Protein AF-A0A2G1QUB7-F1 (afdb_monomer_lite)

Foldseek 3Di:
DPPPPPQAEDEEEEAEEEEDEAEDQRYEYEYEYAYEYEYEYAYPNYHYDYRYNYHYHYHYD

Organism: NCBI:txid1982044

pLDDT: mean 74.13, std 12.39, range [34.97, 86.5]

Structure (mmCIF, N/CA/C/O backbone):
data_AF-A0A2G1QUB7-F1
#
_entry.id   AF-A0A2G1QUB7-F1
#
loop_
_atom_site.group_PDB
_atom_site.id
_atom_site.type_symbol
_atom_site.label_atom_id
_atom_site.label_alt_id
_atom_site.label_comp_id
_atom_site.label_asym_id
_atom_site.label_entity_id
_atom_site.label_seq_id
_atom_site.pdbx_PDB_ins_code
_atom_site.Cartn_x
_atom_site.Cartn_y
_atom_site.Cartn_z
_atom_site.occupancy
_atom_site.B_iso_or_equiv
_atom_site.auth_seq_id
_atom_site.auth_comp_id
_atom_site.auth_asym_id
_atom_site.auth_atom_id
_atom_site.pdbx_PDB_model_num
ATOM 1 N N . MET A 1 1 ? -23.812 11.236 21.009 1.00 34.97 1 MET A N 1
ATOM 2 C CA . MET A 1 1 ? -22.352 11.149 21.205 1.00 34.97 1 MET A CA 1
ATOM 3 C C . MET A 1 1 ? -21.801 10.597 19.903 1.00 34.97 1 MET A C 1
ATOM 5 O O . MET A 1 1 ? -21.978 9.418 19.632 1.00 34.97 1 MET A O 1
ATOM 9 N N . GLU A 1 2 ? -21.344 11.473 19.011 1.00 39.44 2 GLU A N 1
ATOM 10 C CA . GLU A 1 2 ? -20.876 11.070 17.683 1.00 39.44 2 GLU A CA 1
ATOM 11 C C . GLU A 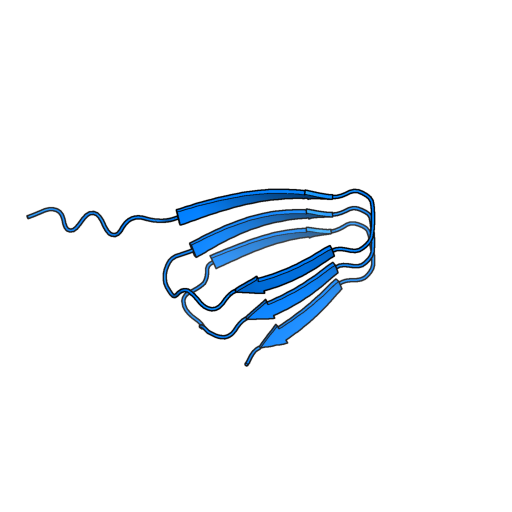1 2 ? -19.476 10.475 17.859 1.00 39.44 2 GLU A C 1
ATOM 13 O O . GLU A 1 2 ? -18.515 11.191 18.130 1.00 39.44 2 GLU A O 1
ATOM 18 N N . LEU A 1 3 ? -19.390 9.143 17.842 1.00 41.66 3 LEU A N 1
ATOM 19 C CA . LEU A 1 3 ? -18.132 8.410 17.923 1.00 41.66 3 LEU A CA 1
ATOM 20 C C . LEU A 1 3 ? -17.435 8.570 16.566 1.00 41.66 3 LEU A C 1
ATOM 22 O O . LEU A 1 3 ? -17.597 7.747 15.665 1.00 41.66 3 LEU A O 1
ATOM 26 N N . SER A 1 4 ? -16.734 9.683 16.369 1.00 45.03 4 SER A N 1
ATOM 27 C CA . SER A 1 4 ? -15.935 9.930 15.173 1.00 45.03 4 SER A CA 1
ATOM 28 C C . SER A 1 4 ? -14.711 9.017 15.201 1.00 45.03 4 SER A C 1
ATOM 30 O O . SER A 1 4 ? -13.612 9.414 15.575 1.00 45.03 4 SER A O 1
ATOM 32 N N . ASN A 1 5 ? -14.913 7.755 14.815 1.00 52.81 5 ASN A N 1
ATOM 33 C CA . ASN A 1 5 ? -13.828 6.836 14.497 1.00 52.81 5 ASN A CA 1
ATOM 34 C C . ASN A 1 5 ? -12.930 7.530 13.460 1.00 52.81 5 ASN A C 1
ATOM 36 O O . ASN A 1 5 ? -13.427 7.866 12.378 1.00 52.81 5 ASN A O 1
ATOM 40 N N . PRO A 1 6 ? -11.647 7.798 13.757 1.00 52.84 6 PRO A N 1
ATOM 41 C CA . PRO A 1 6 ? -10.775 8.486 12.820 1.00 52.84 6 PRO A CA 1
ATOM 42 C C . PRO A 1 6 ? -10.548 7.577 11.609 1.00 52.84 6 PRO A C 1
ATOM 44 O O . PRO A 1 6 ? -9.743 6.651 11.637 1.00 52.84 6 PRO A O 1
ATOM 47 N N . GLN A 1 7 ? -11.292 7.820 10.530 1.00 60.97 7 GLN A N 1
ATOM 48 C CA . GLN A 1 7 ? -11.067 7.157 9.252 1.00 60.97 7 GLN A CA 1
ATOM 49 C C . GLN A 1 7 ? -9.762 7.683 8.661 1.00 60.97 7 GLN A C 1
ATOM 51 O O . GLN A 1 7 ? -9.723 8.746 8.035 1.00 60.97 7 GLN A O 1
ATOM 56 N N . THR A 1 8 ? -8.682 6.934 8.848 1.00 64.12 8 THR A N 1
ATOM 57 C CA . THR A 1 8 ? -7.393 7.284 8.259 1.00 64.12 8 THR A CA 1
ATOM 58 C C . THR A 1 8 ? -7.458 7.046 6.753 1.00 64.12 8 THR A C 1
ATOM 60 O O . THR A 1 8 ? -7.667 5.921 6.291 1.00 64.12 8 THR A O 1
ATOM 63 N N . GLN A 1 9 ? -7.305 8.117 5.971 1.00 71.88 9 GLN A N 1
ATOM 64 C CA . GLN A 1 9 ? -7.245 8.034 4.514 1.00 71.88 9 GLN A CA 1
ATOM 65 C C . GLN A 1 9 ? -5.810 8.164 4.024 1.00 71.88 9 GLN A C 1
ATOM 67 O O . GLN A 1 9 ? -5.158 9.181 4.249 1.00 71.88 9 GLN A O 1
ATOM 72 N N . PHE A 1 10 ? -5.350 7.175 3.264 1.00 70.38 10 PHE A N 1
ATOM 73 C CA . PHE A 1 10 ? -4.037 7.212 2.626 1.00 70.38 10 PHE A CA 1
ATOM 74 C C . PHE A 1 10 ? -4.171 7.306 1.114 1.00 70.38 10 PHE A C 1
ATOM 76 O O . PHE A 1 10 ? -4.945 6.577 0.487 1.00 70.38 10 PHE A O 1
ATOM 83 N N . ARG A 1 11 ? -3.386 8.204 0.512 1.00 77.69 11 ARG A N 1
ATOM 84 C CA . ARG A 1 11 ? -3.272 8.344 -0.940 1.00 77.69 11 ARG A CA 1
ATOM 85 C C . ARG A 1 11 ? -1.828 8.187 -1.375 1.00 77.69 11 ARG A C 1
ATOM 87 O O . ARG A 1 11 ? -0.979 8.980 -0.989 1.00 77.69 11 ARG A O 1
ATOM 94 N N . THR A 1 12 ? -1.567 7.213 -2.236 1.00 75.44 12 THR A N 1
ATOM 95 C CA . THR A 1 12 ? -0.233 6.968 -2.794 1.00 75.44 12 THR A CA 1
ATOM 96 C C . THR A 1 12 ? -0.265 6.982 -4.316 1.00 75.44 12 THR A C 1
ATOM 98 O O . THR A 1 12 ? -1.207 6.512 -4.962 1.00 75.44 12 THR A O 1
ATOM 101 N N . ARG A 1 13 ? 0.779 7.556 -4.920 1.00 83.31 13 ARG A N 1
ATOM 102 C CA . ARG A 1 13 ? 1.001 7.521 -6.367 1.00 83.31 13 ARG A CA 1
ATOM 103 C C . ARG A 1 13 ? 2.422 7.052 -6.627 1.00 83.31 13 ARG A C 1
ATOM 105 O O . ARG A 1 13 ? 3.360 7.797 -6.376 1.00 83.31 13 ARG A O 1
ATOM 112 N N . ASN A 1 14 ? 2.559 5.851 -7.171 1.00 81.12 14 ASN A N 1
ATOM 113 C CA . ASN A 1 14 ? 3.853 5.261 -7.491 1.00 81.12 14 ASN A CA 1
ATOM 114 C C . ASN A 1 14 ? 3.957 5.000 -9.007 1.00 81.12 14 ASN A C 1
ATOM 116 O O . ASN A 1 14 ? 2.947 4.820 -9.697 1.00 81.12 14 ASN A O 1
ATOM 120 N N . ARG A 1 15 ? 5.171 5.095 -9.556 1.00 81.75 15 ARG A N 1
ATOM 121 C CA . ARG A 1 15 ? 5.476 4.774 -10.961 1.00 81.75 15 ARG A CA 1
ATOM 122 C C . ARG A 1 15 ? 6.295 3.483 -11.115 1.00 81.75 15 ARG A C 1
ATOM 124 O O . ARG A 1 15 ? 6.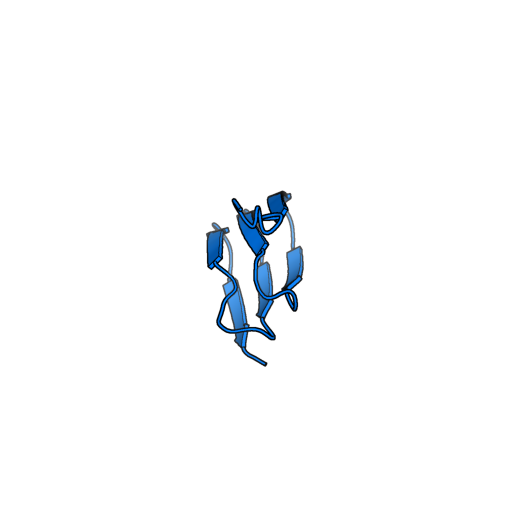353 2.985 -12.231 1.00 81.75 15 ARG A O 1
ATOM 131 N N . GLY A 1 16 ? 6.894 2.976 -10.041 1.00 84.00 16 GLY A N 1
ATOM 132 C CA . GLY A 1 16 ? 7.675 1.742 -9.965 1.00 84.00 16 GLY A CA 1
ATOM 133 C C . GLY A 1 16 ? 7.016 0.680 -9.070 1.00 84.00 16 GLY A C 1
ATOM 134 O O . GLY A 1 16 ? 5.819 0.780 -8.781 1.00 84.00 16 GLY A O 1
ATOM 135 N N . PRO A 1 17 ? 7.765 -0.359 -8.663 1.00 83.75 17 PRO A N 1
ATOM 136 C CA . PRO A 1 17 ? 7.247 -1.384 -7.768 1.00 83.75 17 PRO A CA 1
ATOM 137 C C . PRO A 1 17 ? 6.829 -0.782 -6.419 1.00 83.75 17 PRO A C 1
ATOM 139 O O . PRO A 1 17 ? 7.480 0.126 -5.899 1.00 83.75 17 PRO A O 1
ATOM 142 N N . LEU A 1 18 ? 5.714 -1.264 -5.878 1.00 83.19 18 LEU A N 1
ATOM 143 C CA . LEU A 1 18 ? 5.170 -0.834 -4.591 1.00 83.19 18 LEU A CA 1
ATOM 144 C C . LEU A 1 18 ? 4.689 -2.062 -3.820 1.00 83.19 18 LEU A C 1
ATOM 146 O O . LEU A 1 18 ? 3.922 -2.848 -4.364 1.00 83.19 18 LEU A O 1
ATOM 150 N N . SER A 1 19 ? 5.090 -2.175 -2.559 1.00 84.00 19 SER A N 1
ATOM 151 C CA . SER A 1 19 ? 4.578 -3.179 -1.624 1.00 84.00 19 SER A CA 1
ATOM 152 C C . SER A 1 19 ? 3.926 -2.461 -0.453 1.00 84.00 19 SER A C 1
ATOM 154 O O . SER A 1 19 ? 4.482 -1.477 0.041 1.00 84.00 19 SER A O 1
ATOM 156 N N . LEU A 1 20 ? 2.736 -2.896 -0.050 1.00 77.62 20 LEU A N 1
ATOM 157 C CA . LEU A 1 20 ? 2.027 -2.335 1.097 1.00 77.62 20 LEU A CA 1
ATOM 158 C C . LEU A 1 20 ? 1.429 -3.445 1.945 1.00 77.62 20 LEU A C 1
ATOM 160 O O . LEU A 1 20 ? 0.809 -4.362 1.417 1.00 77.62 20 LEU A O 1
ATOM 164 N N . GLU A 1 21 ? 1.527 -3.258 3.250 1.00 81.06 21 GLU A N 1
ATOM 165 C CA . GLU A 1 21 ? 0.891 -4.090 4.258 1.00 81.06 21 GLU A CA 1
ATOM 166 C C . GLU A 1 21 ? -0.143 -3.232 4.998 1.00 81.06 21 GLU A C 1
ATOM 168 O O . GLU A 1 21 ? 0.151 -2.112 5.432 1.00 81.06 21 GLU A O 1
ATOM 173 N N . LEU A 1 22 ? -1.387 -3.704 5.070 1.00 75.06 22 LEU A N 1
ATOM 174 C CA . LEU A 1 22 ? -2.500 -2.996 5.697 1.00 75.06 22 LEU A CA 1
ATOM 175 C C . LEU A 1 22 ? -3.153 -3.892 6.752 1.00 75.06 22 LEU A C 1
ATOM 177 O O . LEU A 1 22 ? -3.907 -4.811 6.437 1.00 75.06 22 LEU A O 1
ATOM 181 N N . SER A 1 23 ? -2.914 -3.560 8.018 1.00 73.06 23 SER A N 1
ATOM 182 C CA . SER A 1 23 ? -3.386 -4.317 9.186 1.00 73.06 23 SER A CA 1
ATOM 183 C C . SER A 1 23 ? -4.495 -3.613 9.986 1.00 73.06 23 SER A C 1
ATOM 185 O O . SER A 1 23 ? -5.124 -4.222 10.853 1.00 73.06 23 SER A O 1
ATOM 187 N N . ASN A 1 24 ? -4.793 -2.340 9.693 1.00 65.00 24 ASN A N 1
ATOM 188 C CA . ASN A 1 24 ? -5.676 -1.520 10.530 1.00 65.00 24 ASN A CA 1
ATOM 189 C C . ASN A 1 24 ? -7.158 -1.534 10.097 1.00 65.00 24 ASN A C 1
ATOM 191 O O . ASN A 1 24 ? -7.457 -1.194 8.948 1.00 65.00 24 ASN A O 1
ATOM 195 N N . PRO A 1 25 ? -8.101 -1.770 11.034 1.00 55.44 25 PRO A N 1
ATOM 196 C CA . PRO A 1 25 ? -9.501 -2.118 10.750 1.00 55.44 25 PRO A CA 1
ATOM 197 C C . PRO A 1 25 ? -10.365 -1.002 10.137 1.00 55.44 25 PRO A C 1
ATOM 199 O O . PRO A 1 25 ? -11.484 -1.267 9.714 1.00 55.44 25 PRO A O 1
ATOM 202 N N . GLN A 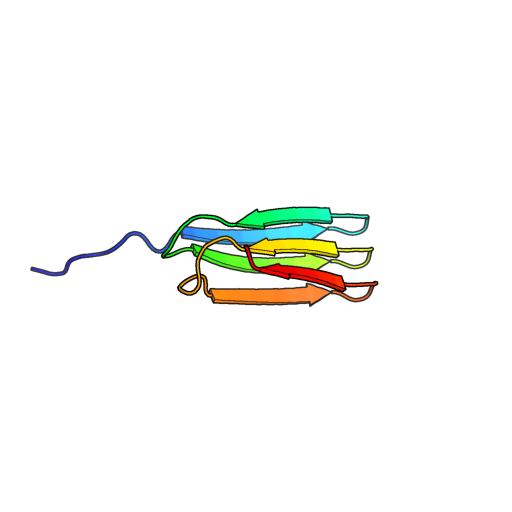1 26 ? -9.893 0.248 10.066 1.00 62.41 26 GLN A N 1
ATOM 203 C CA . GLN A 1 26 ? -10.690 1.387 9.574 1.00 62.41 26 GLN A CA 1
ATOM 204 C C . GLN A 1 26 ? -9.904 2.322 8.651 1.00 62.41 26 GLN A C 1
ATOM 206 O O . GLN A 1 26 ? -10.068 3.543 8.667 1.00 62.41 26 GLN A O 1
ATOM 211 N N . THR A 1 27 ? -9.038 1.746 7.821 1.00 66.19 27 THR A N 1
ATOM 212 C CA . THR A 1 27 ? -8.238 2.524 6.874 1.00 66.19 27 THR A CA 1
ATOM 213 C C . THR A 1 27 ? -8.899 2.524 5.502 1.00 66.19 27 THR A C 1
ATOM 215 O O . THR A 1 27 ? -9.170 1.464 4.939 1.00 66.19 27 THR A O 1
ATOM 218 N N . GLN A 1 28 ? -9.132 3.712 4.934 1.00 73.56 28 GLN A N 1
ATOM 219 C CA . GLN A 1 28 ? -9.452 3.829 3.513 1.00 73.56 28 GLN A CA 1
ATOM 220 C C . GLN A 1 28 ? -8.167 4.071 2.725 1.00 73.56 28 GLN A C 1
ATOM 222 O O . GLN A 1 28 ? -7.547 5.132 2.825 1.00 73.56 28 GLN A O 1
ATOM 227 N N . PHE A 1 29 ? -7.771 3.100 1.906 1.00 74.38 29 PHE A N 1
ATOM 228 C CA . PHE A 1 29 ? -6.535 3.191 1.134 1.00 74.38 29 PHE A CA 1
ATOM 229 C C . PHE A 1 29 ? -6.808 3.456 -0.346 1.00 74.38 29 PHE A C 1
ATOM 231 O O . PHE A 1 29 ? -7.569 2.738 -0.990 1.00 74.38 29 PHE A O 1
ATOM 238 N N . ARG A 1 30 ? -6.171 4.480 -0.921 1.00 80.19 30 ARG A N 1
ATOM 239 C CA . ARG A 1 30 ? -6.238 4.791 -2.353 1.00 80.19 30 ARG A CA 1
ATOM 240 C C . ARG A 1 30 ? -4.847 4.832 -2.966 1.00 80.19 30 ARG A C 1
ATOM 242 O O . ARG A 1 30 ? -4.083 5.758 -2.724 1.00 80.19 30 ARG A O 1
ATOM 249 N N . THR A 1 31 ? -4.548 3.890 -3.848 1.00 79.75 31 THR A N 1
ATOM 250 C CA . THR A 1 31 ? -3.258 3.837 -4.556 1.00 79.75 31 THR A CA 1
ATOM 251 C C . THR A 1 31 ? -3.451 3.948 -6.055 1.00 79.75 31 THR A C 1
ATOM 253 O O . THR A 1 31 ? -4.373 3.368 -6.632 1.00 79.75 31 THR A O 1
ATOM 256 N N . ARG A 1 32 ? -2.560 4.694 -6.707 1.00 85.38 32 ARG A N 1
ATOM 257 C CA . ARG A 1 32 ? -2.386 4.672 -8.155 1.00 85.38 32 ARG A CA 1
ATOM 258 C C . ARG A 1 32 ? -0.964 4.234 -8.475 1.00 85.38 32 ARG A C 1
ATOM 260 O O . ARG A 1 32 ? -0.048 5.051 -8.375 1.00 85.38 32 ARG A O 1
ATOM 267 N N . ASN A 1 33 ? -0.803 2.987 -8.905 1.00 84.19 33 ASN A N 1
ATOM 268 C CA . ASN A 1 33 ? 0.482 2.450 -9.340 1.00 84.19 33 ASN A CA 1
ATOM 269 C C . ASN A 1 33 ? 0.521 2.263 -10.869 1.00 84.19 33 ASN A C 1
ATOM 271 O O . ASN A 1 33 ? -0.509 2.058 -11.514 1.00 84.19 33 ASN A O 1
ATOM 275 N N . ARG A 1 34 ? 1.701 2.410 -11.471 1.00 84.56 34 ARG A N 1
ATOM 276 C CA . ARG A 1 34 ? 1.972 2.036 -12.866 1.00 84.56 34 ARG A CA 1
ATOM 277 C C . ARG A 1 34 ? 2.916 0.835 -13.000 1.00 84.56 34 ARG A C 1
ATOM 279 O O . ARG A 1 34 ? 2.988 0.304 -14.100 1.00 84.56 34 ARG A O 1
ATOM 286 N N . GLY A 1 35 ? 3.606 0.434 -11.932 1.00 85.44 35 GLY A N 1
ATOM 287 C CA . GLY A 1 35 ? 4.456 -0.758 -11.881 1.00 85.44 35 GLY A CA 1
ATOM 288 C C . GLY A 1 35 ? 3.805 -1.923 -11.122 1.00 85.44 35 GLY A C 1
ATOM 289 O O . GLY A 1 35 ? 2.617 -1.854 -10.791 1.00 85.44 35 GLY A O 1
ATOM 290 N N . PRO A 1 36 ? 4.565 -2.995 -10.839 1.00 85.06 36 PRO A N 1
ATOM 291 C CA . PRO A 1 36 ? 4.105 -4.094 -9.994 1.00 85.06 36 PRO A CA 1
ATOM 292 C C . PRO A 1 36 ? 3.637 -3.592 -8.621 1.00 85.06 36 PRO A C 1
ATOM 294 O O . PRO A 1 36 ? 4.269 -2.718 -8.026 1.00 85.06 36 PRO A O 1
ATOM 297 N N . LEU A 1 37 ? 2.515 -4.109 -8.130 1.00 85.12 37 LEU A N 1
ATOM 298 C CA . LEU A 1 37 ? 1.975 -3.799 -6.808 1.00 85.12 37 LEU A CA 1
ATOM 299 C C . LEU A 1 37 ? 1.751 -5.097 -6.041 1.00 85.12 37 LEU A C 1
ATOM 301 O O . LEU A 1 37 ? 1.024 -5.948 -6.540 1.00 85.12 37 LEU A O 1
ATOM 305 N N . SER A 1 38 ? 2.300 -5.198 -4.837 1.00 86.50 38 SER A N 1
ATOM 306 C CA . SER A 1 38 ? 1.980 -6.254 -3.874 1.00 86.50 38 SER A CA 1
ATOM 307 C C . SER A 1 38 ? 1.235 -5.657 -2.684 1.00 86.50 38 SER A C 1
ATOM 309 O O . SER A 1 38 ? 1.618 -4.600 -2.177 1.00 86.50 38 SER A O 1
ATOM 311 N N . LEU A 1 39 ? 0.146 -6.297 -2.273 1.00 81.56 39 LEU A N 1
ATOM 312 C CA . LEU A 1 39 ? -0.685 -5.888 -1.148 1.00 81.56 39 LEU A CA 1
ATOM 313 C C . LEU A 1 39 ? -0.886 -7.066 -0.203 1.00 81.56 39 LEU A C 1
ATOM 315 O O . LEU A 1 39 ? -1.377 -8.094 -0.648 1.00 81.56 39 LEU A O 1
ATOM 319 N N . GLU A 1 40 ? -0.601 -6.872 1.076 1.00 85.50 40 GLU A N 1
ATOM 320 C CA . GLU A 1 40 ? -0.968 -7.788 2.159 1.00 85.50 40 GLU A CA 1
ATOM 321 C C . GLU A 1 40 ? -2.028 -7.119 3.036 1.00 85.50 40 GLU A C 1
ATOM 323 O O . GLU A 1 40 ? -1.843 -5.984 3.487 1.00 85.50 40 GLU A O 1
ATOM 328 N N . LEU A 1 41 ? -3.168 -7.781 3.238 1.00 77.31 41 LEU A N 1
ATOM 329 C CA . LEU A 1 41 ? -4.264 -7.282 4.068 1.00 77.31 41 LEU A CA 1
ATOM 330 C C . LEU A 1 41 ? -4.522 -8.250 5.215 1.00 77.31 41 LEU A C 1
ATOM 332 O O . LEU A 1 41 ? -4.921 -9.377 4.963 1.00 77.31 41 LEU A O 1
ATOM 336 N N . SER A 1 42 ? -4.385 -7.784 6.453 1.00 77.25 42 SER A N 1
ATOM 337 C CA . SER A 1 42 ? -4.584 -8.605 7.661 1.00 77.25 42 SER A CA 1
ATOM 338 C C . SER A 1 42 ? -5.955 -8.397 8.321 1.00 77.25 42 SER A C 1
ATOM 340 O O . SER A 1 42 ? -6.217 -8.909 9.407 1.00 77.25 42 SER A O 1
ATOM 342 N N . ASN A 1 43 ? -6.820 -7.548 7.744 1.00 69.12 43 ASN A N 1
ATOM 343 C CA . ASN A 1 43 ? -8.079 -7.159 8.383 1.00 69.12 43 ASN A CA 1
ATOM 344 C C . ASN A 1 43 ? -9.223 -6.956 7.366 1.00 69.12 43 ASN A C 1
ATOM 346 O O . ASN A 1 43 ? -9.128 -6.060 6.514 1.00 69.12 43 ASN A O 1
ATOM 350 N N . PRO A 1 44 ? -10.342 -7.704 7.475 1.00 60.78 44 PRO A N 1
ATOM 351 C CA . PRO A 1 44 ? -11.419 -7.716 6.478 1.00 60.78 44 PRO A CA 1
ATOM 352 C C . PRO A 1 44 ? -12.262 -6.431 6.439 1.00 60.78 44 PRO A C 1
ATOM 354 O O . PRO A 1 44 ? -13.057 -6.242 5.521 1.00 60.78 44 PRO A O 1
ATOM 357 N N . GLN A 1 45 ? -12.098 -5.528 7.410 1.00 66.94 45 GLN A N 1
ATOM 358 C CA . GLN A 1 45 ? -12.809 -4.242 7.456 1.00 66.94 45 GLN A CA 1
ATOM 359 C C . GLN A 1 45 ? -12.087 -3.109 6.698 1.00 66.94 45 GLN A C 1
ATOM 361 O O . GLN A 1 45 ? -12.600 -1.991 6.603 1.00 66.94 45 GLN A O 1
ATOM 366 N N . THR A 1 46 ? -10.924 -3.388 6.100 1.00 69.81 46 THR A N 1
ATOM 367 C CA . THR A 1 46 ? -10.162 -2.407 5.317 1.00 69.81 46 THR A CA 1
ATOM 368 C C . THR A 1 46 ? -10.810 -2.174 3.953 1.00 69.81 46 T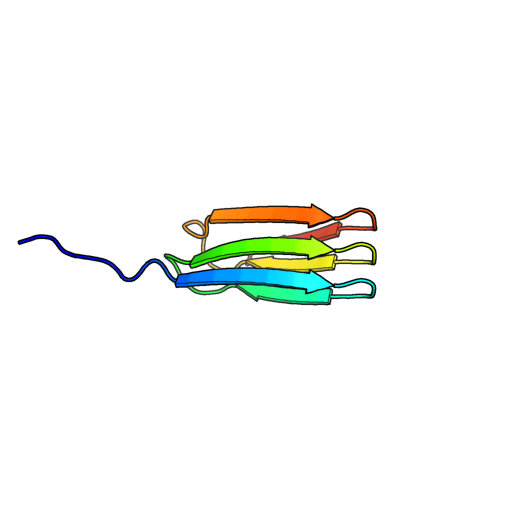HR A C 1
ATOM 370 O O . THR A 1 46 ? -10.874 -3.072 3.116 1.00 69.81 46 THR A O 1
ATOM 373 N N . GLN A 1 47 ? -11.231 -0.939 3.670 1.00 73.12 47 GLN A N 1
ATOM 374 C CA . GLN A 1 47 ? -11.671 -0.566 2.325 1.00 73.12 47 GLN A CA 1
ATOM 375 C C . GLN A 1 47 ? -10.495 -0.021 1.515 1.00 73.12 47 GLN A C 1
ATOM 377 O O . GLN A 1 47 ? -9.986 1.068 1.781 1.00 73.12 47 GLN A O 1
ATOM 382 N N . PHE A 1 48 ? -10.091 -0.734 0.467 1.00 73.44 48 PHE A N 1
ATOM 383 C CA . PHE A 1 48 ? -9.049 -0.271 -0.444 1.00 73.44 48 PHE A CA 1
ATOM 384 C C . PHE A 1 48 ? -9.595 -0.030 -1.855 1.00 73.44 48 PHE A C 1
ATOM 386 O O . PHE A 1 48 ? -10.488 -0.711 -2.353 1.00 73.44 48 PHE A O 1
ATOM 393 N N . ARG A 1 49 ? -9.043 0.980 -2.526 1.00 76.94 49 ARG A N 1
ATOM 394 C CA . ARG A 1 49 ? -9.265 1.273 -3.941 1.00 76.94 49 ARG A CA 1
ATOM 395 C C . ARG A 1 49 ? -7.918 1.435 -4.621 1.00 76.94 49 ARG A C 1
ATOM 397 O O . ARG A 1 49 ? -7.209 2.422 -4.420 1.00 76.94 49 ARG A O 1
ATOM 4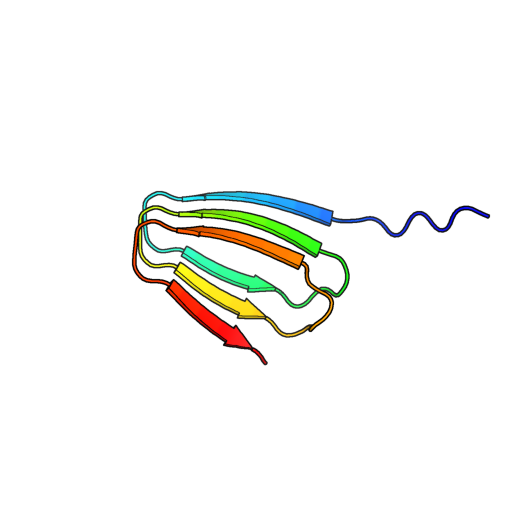04 N N . THR A 1 50 ? -7.579 0.482 -5.471 1.00 75.12 50 THR A N 1
ATOM 405 C CA . THR A 1 50 ? -6.327 0.472 -6.219 1.00 75.12 50 THR A CA 1
ATOM 406 C C . THR A 1 50 ? -6.593 0.760 -7.690 1.00 75.12 50 THR A C 1
ATOM 408 O O . THR A 1 50 ? -7.505 0.225 -8.311 1.00 75.12 50 THR A O 1
ATOM 411 N N . ARG A 1 51 ? -5.788 1.643 -8.279 1.00 82.56 51 ARG A N 1
ATOM 412 C CA . ARG A 1 51 ? -5.709 1.839 -9.726 1.00 82.56 51 ARG A CA 1
ATOM 413 C C . ARG A 1 51 ? -4.297 1.494 -10.165 1.00 82.56 51 ARG A C 1
ATOM 415 O O . ARG A 1 51 ? -3.471 2.394 -10.328 1.00 82.56 51 ARG A O 1
ATOM 422 N N . ASN A 1 52 ? -4.033 0.199 -10.314 1.00 82.62 52 ASN A N 1
ATOM 423 C CA . ASN A 1 52 ? -2.784 -0.294 -10.877 1.00 82.62 52 ASN A CA 1
ATOM 424 C C . ASN A 1 52 ? -2.882 -0.416 -12.412 1.00 82.62 52 ASN A C 1
ATOM 426 O O . ASN A 1 52 ? -3.949 -0.713 -12.943 1.00 82.62 52 ASN A O 1
ATOM 430 N N . ARG A 1 53 ? -1.790 -0.128 -13.124 1.00 83.94 53 ARG A N 1
ATOM 431 C CA . ARG A 1 53 ? -1.611 -0.416 -14.558 1.00 83.94 53 ARG A CA 1
ATOM 432 C C . ARG A 1 53 ? -0.566 -1.505 -14.843 1.00 83.94 53 ARG A C 1
ATOM 434 O O . ARG A 1 53 ? -0.406 -1.858 -16.004 1.00 83.94 53 ARG A O 1
ATOM 441 N N . GLY A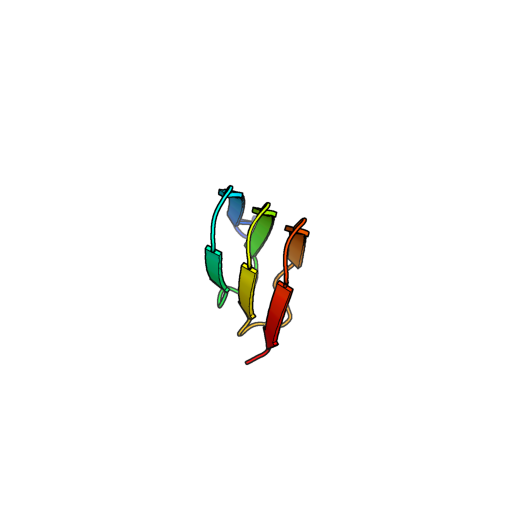 1 54 ? 0.141 -1.991 -13.827 1.00 83.12 54 GLY A N 1
ATOM 442 C CA . GLY A 1 54 ? 1.037 -3.143 -13.892 1.00 83.12 54 GLY A CA 1
ATOM 443 C C . GLY A 1 54 ? 0.463 -4.367 -13.160 1.00 83.12 54 GLY A C 1
ATOM 444 O O . GLY A 1 54 ? -0.699 -4.337 -12.745 1.00 83.12 54 GLY A O 1
ATOM 445 N N . PRO A 1 55 ? 1.273 -5.427 -12.982 1.00 83.88 55 PRO A N 1
ATOM 446 C CA . PRO A 1 55 ? 0.890 -6.628 -12.238 1.00 83.88 55 PRO A CA 1
ATOM 447 C C . PRO A 1 55 ? 0.443 -6.295 -10.810 1.00 83.88 55 PRO A C 1
ATOM 449 O O . PRO A 1 55 ? 1.051 -5.443 -10.161 1.00 83.88 55 PRO A O 1
ATOM 452 N N . LEU A 1 56 ? -0.613 -6.950 -10.327 1.00 83.62 56 LEU A N 1
ATOM 453 C CA . LEU A 1 56 ? -1.118 -6.804 -8.962 1.00 83.62 56 LEU A CA 1
ATOM 454 C C . LEU A 1 56 ? -1.132 -8.171 -8.276 1.00 83.62 56 LEU A C 1
ATOM 456 O O . LEU A 1 56 ? -1.802 -9.078 -8.761 1.00 83.62 56 LEU A O 1
ATOM 460 N N . SER A 1 57 ? -0.453 -8.264 -7.140 1.00 86.50 57 SER A N 1
ATOM 461 C CA . SER A 1 57 ? -0.540 -9.373 -6.195 1.00 86.50 57 SER A CA 1
ATOM 462 C C . SER A 1 57 ? -1.271 -8.891 -4.946 1.00 86.50 57 SER A C 1
ATOM 464 O O . SER A 1 57 ? -0.973 -7.812 -4.430 1.00 86.50 57 SER A O 1
ATOM 466 N N . LEU A 1 58 ? -2.253 -9.663 -4.493 1.00 81.75 58 LEU A N 1
ATOM 467 C CA . LEU A 1 58 ? -3.025 -9.391 -3.287 1.00 81.75 58 LEU A CA 1
ATOM 468 C C . LEU A 1 58 ? -3.043 -10.657 -2.437 1.00 81.75 58 LEU A C 1
ATOM 470 O O . LEU A 1 58 ? -3.486 -11.701 -2.911 1.00 81.75 58 LEU A O 1
ATOM 474 N N . GLU A 1 59 ? -2.599 -10.530 -1.201 1.00 84.31 59 GLU A N 1
ATOM 475 C CA . GLU A 1 59 ? -2.595 -11.574 -0.192 1.00 84.31 59 GLU A CA 1
ATOM 476 C C . GLU A 1 59 ? -3.455 -11.119 0.989 1.00 84.31 59 GLU A C 1
ATOM 478 O O . GLU A 1 59 ? -3.402 -9.964 1.417 1.00 84.31 59 GLU A O 1
ATOM 483 N N . LEU A 1 60 ? -4.327 -12.013 1.446 1.00 77.56 60 LEU A N 1
ATOM 484 C CA . LEU A 1 60 ? -5.199 -11.799 2.594 1.00 77.56 60 LEU A CA 1
ATOM 485 C C . LEU A 1 60 ? -4.680 -12.707 3.713 1.00 77.56 60 LEU A C 1
ATOM 487 O O . LEU A 1 60 ? -4.706 -13.927 3.545 1.00 77.56 60 LEU A O 1
ATOM 491 N N . LEU A 1 61 ? -4.191 -12.103 4.794 1.00 76.56 61 LEU A N 1
ATOM 492 C CA . LEU A 1 61 ? -3.753 -12.756 6.031 1.00 76.56 61 LEU A CA 1
ATOM 493 C C . LEU A 1 61 ? -4.917 -12.797 7.030 1.00 76.56 61 LEU A C 1
ATOM 495 O O . LEU A 1 61 ? -5.056 -13.832 7.714 1.00 76.56 61 LEU A O 1
#

Sequence (61 aa):
MELSNPQTQFRTRNRGPLSLELSNPQTQFRTRNRGPLSLELSNPQTQFRTRNRGPLSLELL

Radius of gyration: 12.59 Å; chains: 1; bounding box: 30×24×36 Å

Secondary structure (DSSP, 8-state):
-------EEEEEEESS-EEEEE--TTEEEEEEESS-EEEEE--TT-EEEEEESS-EEEEE-